Protein AF-A0A6B3HQE0-F1 (afdb_monomer_lite)

Radius of gyration: 17.83 Å; chains: 1; bounding box: 44×37×42 Å

Secondary structure (DSSP, 8-state):
-EEEEEEE-TTS-EEEEEEEEEE-TTS-EEEEEETTT--EEEEEE-TTS-EEEEE---TT--B--B-GGGEEEEEGGG---TTPBEEEEE----GGG-EEEEEPTT-S-TT-EEEEETTTEEEEESSSSTTPPEEEEE----

Foldseek 3Di:
DKDWDWDADPVGDIDIWIWDFDADPVGHTQKIATPVQRQMKGFDADPVGHTPDIPRCDQPAWDWDQDPPRFTFFFVVLDQDPFGATDTHHDDPDQRRTKGWHADPPDPDRPHTWIDGPVFWTWDFPDPDPPGGTDIDGDDPD

pLDDT: mean 90.17, std 6.3, range [60.03, 97.62]

Sequence (142 aa):
TKLTKKYVTPQGAQVTAEAERLYELTGETKTVTSVGTGDKQELTWTYDGQVERITGQGSGGKTDYIGLADKCLDLQSGVAAAGRPVQLYSCNATTAQKWNFSATPNQSDADLGAMSVHEAWCLKPAANTAGSAIQVQKCDGS

Structure (mmCIF, N/CA/C/O backbone):
data_AF-A0A6B3HQE0-F1
#
_entry.id   AF-A0A6B3HQE0-F1
#
loop_
_atom_site.group_PDB
_atom_site.id
_atom_site.type_symbol
_atom_site.label_atom_id
_atom_site.label_alt_id
_atom_site.label_comp_id
_atom_site.label_asym_id
_atom_site.label_entity_id
_atom_site.label_seq_id
_atom_site.pdbx_PDB_ins_code
_atom_site.Cartn_x
_atom_site.Cartn_y
_atom_site.Cartn_z
_atom_site.occupancy
_atom_site.B_iso_or_equiv
_atom_site.auth_seq_id
_atom_site.auth_comp_id
_atom_site.auth_asym_id
_atom_site.auth_atom_id
_atom_site.pdbx_PDB_model_num
ATOM 1 N N . THR A 1 1 ? -13.560 6.472 21.983 1.00 88.88 1 THR A N 1
ATOM 2 C CA . THR A 1 1 ? -13.854 5.194 22.674 1.00 88.88 1 THR A CA 1
ATOM 3 C C . THR A 1 1 ? -12.712 4.220 22.497 1.00 88.88 1 THR A C 1
ATOM 5 O O . THR A 1 1 ? -12.280 4.038 21.365 1.00 88.88 1 THR A O 1
ATOM 8 N N . LYS A 1 2 ? -12.227 3.592 23.575 1.00 90.19 2 LYS A N 1
ATOM 9 C CA . LYS A 1 2 ? -11.218 2.525 23.499 1.00 90.19 2 LYS A CA 1
ATOM 10 C C . LYS A 1 2 ? -11.888 1.184 23.191 1.00 90.19 2 LYS A C 1
ATOM 12 O O . LYS A 1 2 ? -12.899 0.845 23.799 1.00 90.19 2 LYS A O 1
ATOM 17 N N . LEU A 1 3 ? -11.328 0.440 22.246 1.00 89.56 3 LEU A N 1
ATOM 18 C CA . LEU A 1 3 ? -11.758 -0.894 21.847 1.00 89.56 3 LEU A CA 1
ATOM 19 C C . LEU A 1 3 ? -10.609 -1.872 22.051 1.00 89.56 3 LEU A C 1
ATOM 21 O O . LEU A 1 3 ? -9.488 -1.618 21.614 1.00 89.56 3 LEU A O 1
ATOM 25 N N . THR A 1 4 ? -10.916 -3.010 22.663 1.00 90.94 4 THR A N 1
ATOM 26 C CA . THR A 1 4 ? -9.960 -4.093 22.887 1.00 90.94 4 THR A CA 1
ATOM 27 C C . THR A 1 4 ? -10.464 -5.342 22.179 1.00 90.94 4 THR A C 1
ATOM 29 O O . THR A 1 4 ? -11.573 -5.808 22.434 1.00 90.94 4 THR A O 1
ATOM 32 N N . LYS A 1 5 ? -9.640 -5.903 21.294 1.00 89.12 5 LYS A N 1
ATOM 33 C CA . LYS A 1 5 ? -9.899 -7.164 20.600 1.00 89.12 5 LYS A CA 1
ATOM 34 C C . LYS A 1 5 ? -8.881 -8.200 21.055 1.00 89.12 5 LYS A C 1
ATOM 36 O O . LYS A 1 5 ? -7.681 -8.011 20.882 1.00 89.12 5 LYS A O 1
ATOM 41 N N . LYS A 1 6 ? -9.366 -9.309 21.606 1.00 90.62 6 LYS A N 1
ATOM 42 C CA . LYS A 1 6 ? -8.545 -10.473 21.959 1.00 90.62 6 LYS A CA 1
ATOM 43 C C . LYS A 1 6 ? -8.764 -11.563 20.919 1.00 90.62 6 LYS A C 1
ATOM 45 O O . LYS A 1 6 ? -9.911 -11.854 20.587 1.00 90.62 6 LYS A O 1
ATOM 50 N N . TYR A 1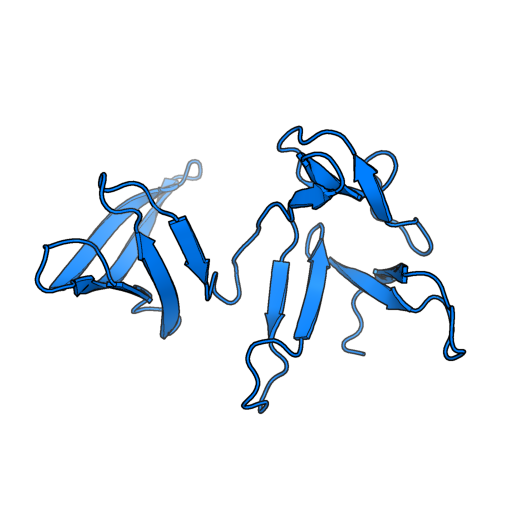 7 ? -7.693 -12.145 20.392 1.00 88.31 7 TYR A N 1
ATOM 51 C CA . TYR A 1 7 ? -7.778 -13.279 19.474 1.00 88.31 7 TYR A CA 1
ATOM 52 C C . TYR A 1 7 ? -6.581 -14.216 19.633 1.00 88.31 7 TYR A C 1
ATOM 54 O O . TYR A 1 7 ? -5.551 -13.835 20.184 1.00 88.31 7 TYR A O 1
ATOM 62 N N . VAL A 1 8 ? -6.733 -15.453 19.165 1.00 92.06 8 VAL A N 1
ATOM 63 C CA . VAL A 1 8 ? -5.672 -16.465 19.165 1.00 92.06 8 VAL A CA 1
ATOM 64 C C . VAL A 1 8 ? -5.220 -16.671 17.725 1.00 92.06 8 VAL A C 1
ATOM 66 O O . VAL A 1 8 ? -6.060 -16.842 16.840 1.00 92.06 8 VAL A O 1
ATOM 69 N N . THR A 1 9 ? -3.916 -16.602 17.465 1.00 88.69 9 THR A N 1
ATOM 70 C CA . THR A 1 9 ? -3.369 -16.880 16.130 1.00 88.69 9 THR A CA 1
ATOM 71 C C . THR A 1 9 ? -3.531 -18.365 15.787 1.00 88.69 9 THR A C 1
ATOM 73 O O . THR A 1 9 ? -3.663 -19.192 16.691 1.00 88.69 9 THR A O 1
ATOM 76 N N . PRO A 1 10 ? -3.458 -18.759 14.503 1.00 89.00 10 PRO A N 1
ATOM 77 C CA . PRO A 1 10 ? -3.437 -20.176 14.126 1.00 89.00 10 PRO A CA 1
ATOM 78 C C . PRO A 1 10 ? -2.319 -20.982 14.812 1.00 89.00 10 PRO A C 1
ATOM 80 O O . PRO A 1 10 ? -2.462 -22.180 15.023 1.00 89.00 10 PRO A O 1
ATOM 83 N N . GLN A 1 11 ? -1.220 -20.322 15.193 1.00 91.62 11 GLN A N 1
ATOM 84 C CA . GLN A 1 11 ? -0.086 -20.907 15.917 1.00 91.62 11 GLN A CA 1
ATOM 85 C C . GLN A 1 11 ? -0.279 -20.915 17.447 1.00 91.62 11 GLN A C 1
ATOM 87 O O . GLN A 1 11 ? 0.647 -21.252 18.179 1.00 91.62 11 GLN A O 1
ATOM 92 N N . GLY A 1 12 ? -1.460 -20.537 17.949 1.00 88.12 12 GLY A N 1
ATOM 93 C CA . GLY A 1 12 ? -1.820 -20.610 19.368 1.00 88.12 12 GLY A CA 1
ATOM 94 C C . GLY A 1 12 ? -1.407 -19.403 20.216 1.00 88.12 12 GLY A C 1
ATOM 95 O O . GLY A 1 12 ? -1.659 -19.396 21.421 1.00 88.12 12 GLY A O 1
ATOM 96 N N . ALA A 1 13 ? -0.808 -18.364 19.627 1.00 90.31 13 ALA A N 1
ATOM 97 C CA . ALA A 1 13 ? -0.419 -17.169 20.370 1.00 90.31 13 ALA A CA 1
ATOM 98 C C . ALA A 1 13 ? -1.648 -16.311 20.700 1.00 90.31 13 ALA A C 1
ATOM 100 O O . ALA A 1 13 ? -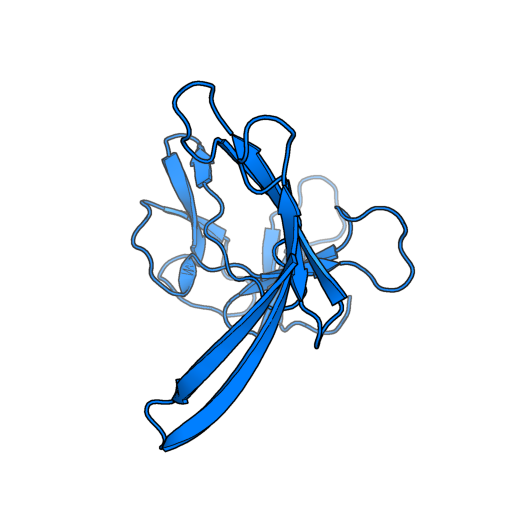2.453 -16.009 19.820 1.00 90.31 13 ALA A O 1
ATOM 101 N N . GLN A 1 14 ? -1.786 -15.882 21.955 1.00 89.62 14 GLN A N 1
ATOM 102 C CA . GLN A 1 14 ? -2.800 -14.898 22.331 1.00 89.62 14 GLN A CA 1
ATOM 103 C C . GLN A 1 14 ? -2.332 -13.494 21.958 1.00 89.62 14 GLN A C 1
ATOM 105 O O . GLN A 1 14 ? -1.260 -13.056 22.368 1.00 89.62 14 GLN A O 1
ATOM 110 N N . VAL A 1 15 ? -3.167 -12.771 21.219 1.00 87.44 15 VAL A N 1
ATOM 111 C CA . VAL A 1 15 ? -2.923 -11.389 20.814 1.00 87.44 15 VAL A CA 1
ATOM 112 C C . VAL A 1 15 ? -4.039 -10.510 21.360 1.00 87.44 15 VAL A C 1
ATOM 114 O O . VAL A 1 15 ? -5.226 -10.785 21.171 1.00 87.44 15 VAL A O 1
ATOM 117 N N . THR A 1 16 ? -3.648 -9.431 22.035 1.00 88.44 16 THR A N 1
ATOM 118 C CA . THR A 1 16 ? -4.553 -8.347 22.425 1.00 88.44 16 THR A CA 1
ATOM 119 C C . THR A 1 16 ? -4.221 -7.131 21.573 1.00 88.44 16 THR A C 1
ATOM 121 O O . THR A 1 16 ? -3.121 -6.597 21.665 1.00 88.44 16 THR A O 1
ATOM 124 N N . ALA A 1 17 ? -5.163 -6.713 20.733 1.00 86.25 17 ALA A N 1
ATOM 125 C CA . ALA A 1 17 ? -5.071 -5.490 19.950 1.00 86.25 17 ALA A CA 1
ATOM 126 C C . ALA A 1 17 ? -5.978 -4.426 20.572 1.00 86.25 17 ALA A C 1
ATOM 128 O O . ALA A 1 17 ? -7.148 -4.692 20.856 1.00 86.25 17 ALA A O 1
ATOM 129 N N . GLU A 1 18 ? -5.448 -3.224 20.770 1.00 93.31 18 GLU A N 1
ATOM 130 C CA . GLU A 1 18 ? -6.188 -2.095 21.327 1.00 93.31 18 GLU A CA 1
ATOM 131 C C . GLU A 1 18 ? -6.166 -0.916 20.360 1.00 93.31 18 GLU A C 1
ATOM 133 O O . GLU A 1 18 ? -5.131 -0.605 19.770 1.00 93.31 18 GLU A O 1
ATOM 138 N N . ALA A 1 19 ? -7.313 -0.260 20.202 1.00 93.00 19 ALA A N 1
ATOM 139 C CA . ALA A 1 19 ? -7.448 0.916 19.358 1.00 93.00 19 ALA A CA 1
ATOM 140 C C . ALA A 1 19 ? -8.384 1.951 19.984 1.00 93.00 19 ALA A C 1
ATOM 142 O O . ALA A 1 19 ? -9.371 1.608 20.638 1.00 93.00 19 ALA A O 1
ATOM 143 N N . GLU A 1 20 ? -8.108 3.222 19.735 1.00 96.00 20 GLU A N 1
ATOM 144 C CA . GLU A 1 20 ? -9.009 4.327 20.035 1.00 96.00 20 GLU A CA 1
ATOM 145 C C . GLU A 1 20 ? -9.796 4.713 18.786 1.00 96.00 20 GLU A C 1
ATOM 147 O O . GLU A 1 20 ? -9.241 4.830 17.697 1.00 96.00 20 GLU A O 1
ATOM 152 N N . ARG A 1 21 ? -11.107 4.914 18.941 1.00 95.88 21 ARG A N 1
ATOM 153 C CA . ARG A 1 21 ? -11.979 5.425 17.880 1.00 95.88 21 ARG A CA 1
ATOM 154 C C . ARG A 1 21 ? -12.549 6.787 18.211 1.00 95.88 21 ARG A C 1
ATOM 156 O O . ARG A 1 21 ? -13.083 6.978 19.311 1.00 95.88 21 ARG A O 1
ATOM 163 N N . LEU A 1 22 ? -12.494 7.676 17.229 1.00 95.00 22 LEU A N 1
ATOM 164 C CA . LEU A 1 22 ? -13.276 8.903 17.179 1.00 95.00 22 LEU A CA 1
ATOM 165 C C . LEU A 1 22 ? -14.447 8.687 16.222 1.00 95.00 22 LEU A C 1
ATOM 167 O O . LEU A 1 22 ? -14.269 8.077 15.169 1.00 95.00 22 LEU A O 1
ATOM 171 N N . TYR A 1 23 ? -15.617 9.194 16.587 1.00 94.25 23 TYR A N 1
ATOM 172 C CA . TYR A 1 23 ? -16.824 9.127 15.770 1.00 94.25 23 TYR A CA 1
ATOM 173 C C . TYR A 1 23 ? -17.241 10.530 15.339 1.00 94.25 23 TYR A C 1
ATOM 175 O O . TYR A 1 23 ? -16.938 11.510 16.025 1.00 94.25 23 TYR A O 1
ATOM 183 N N . GLU A 1 24 ? -17.918 10.620 14.203 1.00 91.50 24 GLU A N 1
ATOM 184 C CA . GLU A 1 24 ? -18.615 11.828 13.776 1.00 91.50 24 GLU A CA 1
ATOM 185 C C . GLU A 1 24 ? -19.921 12.010 14.563 1.00 91.50 24 GLU A C 1
ATOM 187 O O . GLU A 1 24 ? -20.370 11.107 15.271 1.00 91.50 24 GLU A O 1
ATOM 192 N N . LEU A 1 25 ? -20.543 13.190 14.455 1.00 88.94 25 LEU A N 1
ATOM 193 C CA . LEU A 1 25 ? -21.823 13.473 15.125 1.00 88.94 25 LEU A CA 1
ATOM 194 C C . LEU A 1 25 ? -22.960 12.571 14.623 1.00 88.94 25 LEU A C 1
ATOM 196 O O . LEU A 1 25 ? -23.911 12.316 15.356 1.00 88.94 25 LEU A O 1
ATOM 200 N N . THR A 1 26 ? -22.842 12.088 13.390 1.00 89.75 26 THR A N 1
ATOM 201 C CA . THR A 1 26 ? -23.754 11.149 12.731 1.00 89.75 26 THR A CA 1
ATOM 202 C C . THR A 1 26 ? -23.521 9.689 13.156 1.00 89.75 26 THR A C 1
ATOM 204 O O . THR A 1 26 ? -24.374 8.839 12.921 1.00 89.75 26 THR A O 1
ATOM 207 N N . GLY A 1 27 ? -22.451 9.413 13.915 1.00 91.12 27 GLY A N 1
ATOM 208 C CA . GLY A 1 27 ? -22.179 8.116 14.543 1.00 91.12 27 GLY A CA 1
ATOM 209 C C . GLY A 1 27 ? -21.197 7.223 13.782 1.00 91.12 27 GLY A C 1
ATOM 210 O O . GLY A 1 27 ? -20.759 6.203 14.321 1.00 91.12 27 GLY A O 1
ATOM 211 N N . GLU A 1 28 ? -20.794 7.596 12.571 1.00 95.12 28 GLU A N 1
ATOM 212 C CA . GLU A 1 28 ? -19.784 6.891 11.786 1.00 95.12 28 GLU A CA 1
ATOM 213 C C . GLU A 1 28 ? -18.389 7.052 12.398 1.00 95.12 28 GLU A C 1
ATOM 215 O O . GLU A 1 28 ? -18.088 8.008 13.115 1.00 95.12 28 GLU A O 1
ATOM 220 N N . THR A 1 29 ? -17.499 6.091 12.141 1.00 95.88 29 THR A N 1
ATOM 221 C CA . THR A 1 29 ? -16.121 6.163 12.652 1.00 95.88 29 THR A CA 1
ATOM 222 C C . THR A 1 29 ? -15.320 7.163 11.826 1.00 95.88 29 THR A C 1
ATOM 224 O O . THR A 1 29 ? -15.109 6.927 10.645 1.00 95.88 29 THR A O 1
ATOM 227 N N . LYS A 1 30 ? -14.806 8.220 12.455 1.00 95.25 30 LYS A N 1
ATOM 228 C CA . LYS A 1 30 ? -13.924 9.207 11.819 1.00 95.25 30 LYS A CA 1
ATOM 229 C C . LYS A 1 30 ? -12.474 8.740 11.779 1.00 95.25 30 LYS A C 1
ATOM 231 O O . LYS A 1 30 ? -11.806 8.835 10.756 1.00 95.25 30 LYS A O 1
ATOM 236 N N . THR A 1 31 ? -11.969 8.244 12.910 1.00 95.06 31 THR A N 1
ATOM 237 C CA . THR A 1 31 ? -10.576 7.790 13.023 1.00 95.06 31 THR A CA 1
ATOM 238 C C . THR A 1 31 ? -10.466 6.518 13.847 1.00 95.06 31 THR A C 1
ATOM 240 O O . THR A 1 31 ? -11.209 6.329 14.813 1.00 95.06 31 THR A O 1
ATOM 243 N N . VAL A 1 32 ? -9.491 5.677 13.505 1.00 93.62 32 VAL A N 1
ATOM 244 C CA . VAL A 1 32 ? -9.054 4.526 14.301 1.00 93.62 32 VAL A CA 1
ATOM 245 C C . VAL A 1 32 ? -7.558 4.665 14.549 1.00 93.62 32 VAL A C 1
ATOM 247 O O . VAL A 1 32 ? -6.784 4.660 13.599 1.00 93.62 32 VAL A O 1
ATOM 250 N N . THR A 1 33 ? -7.145 4.755 15.808 1.00 93.62 33 THR A N 1
ATOM 251 C CA . THR A 1 33 ? -5.732 4.859 16.190 1.00 93.62 33 THR A CA 1
ATOM 252 C C . THR A 1 33 ? -5.315 3.614 16.959 1.00 93.62 33 THR A C 1
ATOM 254 O O . THR A 1 33 ? -5.900 3.300 17.994 1.00 93.62 33 THR A O 1
ATOM 257 N N . SER A 1 34 ? -4.312 2.895 16.461 1.00 90.56 34 SER A N 1
ATOM 258 C CA . SER A 1 34 ? -3.678 1.778 17.163 1.00 90.56 34 SER A CA 1
ATOM 259 C C . SER A 1 34 ? -3.015 2.282 18.444 1.00 90.56 34 SER A C 1
ATOM 261 O O . SER A 1 34 ? -2.152 3.154 18.392 1.00 90.56 34 SER A O 1
ATOM 263 N N . VAL A 1 35 ? -3.374 1.718 19.599 1.00 91.38 35 VAL A N 1
ATOM 264 C CA . VAL A 1 35 ? -2.747 2.085 20.884 1.00 91.38 35 VAL A CA 1
ATOM 265 C C . VAL A 1 35 ? -1.304 1.577 20.956 1.00 91.38 35 VAL A C 1
ATOM 267 O O . VAL A 1 35 ? -0.465 2.193 21.601 1.00 91.38 35 VAL A O 1
ATOM 270 N N . GLY A 1 36 ? -1.003 0.456 20.293 1.00 86.88 36 GLY A N 1
ATOM 271 C CA . GLY A 1 36 ? 0.327 -0.153 20.338 1.00 86.88 36 GLY A CA 1
ATOM 272 C C . GLY A 1 36 ? 1.349 0.520 19.422 1.00 86.88 36 GLY A C 1
ATOM 273 O O . GLY A 1 36 ? 2.509 0.637 19.798 1.00 86.88 36 GLY A O 1
ATOM 274 N N . THR A 1 37 ? 0.931 0.949 18.227 1.00 84.88 37 THR A N 1
ATOM 275 C CA . THR A 1 37 ? 1.846 1.508 17.212 1.00 84.88 37 THR A CA 1
ATOM 276 C C . THR A 1 37 ? 1.672 3.006 16.987 1.00 84.88 37 THR A C 1
ATOM 278 O O . THR A 1 37 ? 2.551 3.631 16.406 1.00 84.88 37 THR A O 1
ATOM 281 N N . GLY A 1 38 ? 0.551 3.595 17.410 1.00 88.06 38 GLY A N 1
ATOM 282 C CA . GLY A 1 38 ? 0.197 4.977 17.080 1.00 88.06 38 GLY A CA 1
ATOM 283 C C . GLY A 1 38 ? -0.276 5.173 15.636 1.00 88.06 38 GLY A C 1
ATOM 284 O O . GLY A 1 38 ? -0.688 6.278 15.288 1.00 88.06 38 GLY A O 1
ATOM 285 N N . ASP A 1 39 ? -0.266 4.121 14.805 1.00 87.38 39 ASP A N 1
ATOM 286 C CA . ASP A 1 39 ? -0.786 4.177 13.439 1.00 87.38 39 ASP A CA 1
ATOM 287 C C . ASP A 1 39 ? -2.254 4.616 13.453 1.00 87.38 39 ASP A C 1
ATOM 289 O O . ASP A 1 39 ? -3.071 4.075 14.209 1.00 87.38 39 ASP A O 1
ATOM 293 N N . LYS A 1 40 ? -2.594 5.577 12.595 1.00 89.38 40 LYS A N 1
ATOM 294 C CA . LYS A 1 40 ? -3.920 6.188 12.537 1.00 89.38 40 LYS A CA 1
ATOM 295 C C . LYS A 1 40 ? -4.524 6.025 11.154 1.00 89.38 40 LYS A C 1
ATOM 297 O O . LYS A 1 40 ? -3.974 6.544 10.191 1.00 89.38 40 LYS A O 1
ATOM 302 N N . GLN A 1 41 ? -5.701 5.411 11.107 1.00 90.94 41 GLN A N 1
ATOM 303 C CA . GLN A 1 41 ? -6.573 5.398 9.942 1.00 90.94 4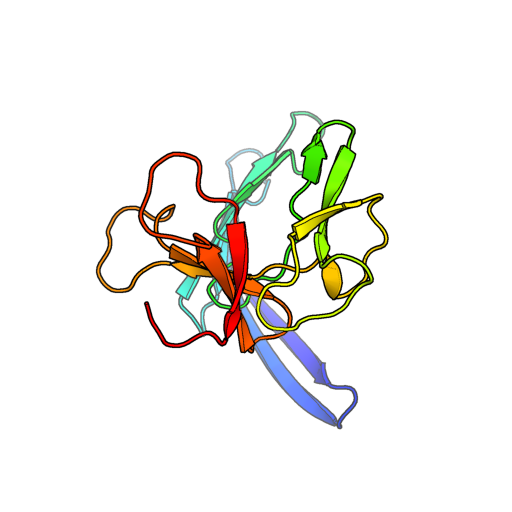1 GLN A CA 1
ATOM 304 C C . GLN A 1 41 ? -7.638 6.485 10.061 1.00 90.94 41 GLN A C 1
ATOM 306 O O . GLN A 1 41 ? -8.220 6.669 11.134 1.00 90.94 41 GLN A O 1
ATOM 311 N N . GLU A 1 42 ? -7.935 7.162 8.957 1.00 92.88 42 GLU A N 1
ATOM 312 C CA . GLU A 1 42 ? -9.107 8.033 8.832 1.00 92.88 42 GLU A CA 1
ATOM 313 C C . GLU A 1 42 ? -10.065 7.448 7.801 1.00 92.88 42 GLU A C 1
ATOM 315 O O . GLU A 1 42 ? -9.631 6.883 6.796 1.00 92.88 42 GLU A O 1
ATOM 320 N N . LEU A 1 43 ? -11.363 7.542 8.080 1.00 94.75 43 LEU A N 1
ATOM 321 C CA . LEU A 1 43 ? -12.412 7.007 7.223 1.00 94.75 43 LEU A CA 1
ATOM 322 C C . LEU A 1 43 ? -13.375 8.131 6.844 1.00 94.75 43 LEU A C 1
ATOM 324 O O . LEU A 1 43 ? -13.816 8.878 7.718 1.00 94.75 43 LEU A O 1
ATOM 328 N N . THR A 1 44 ? -13.716 8.220 5.561 1.00 94.56 44 THR A N 1
ATOM 329 C CA . THR A 1 44 ? -14.847 9.018 5.070 1.00 94.56 44 THR A CA 1
ATOM 330 C C . THR A 1 44 ? -15.958 8.091 4.604 1.00 94.56 44 THR A C 1
ATOM 332 O O . THR A 1 44 ? -15.715 6.928 4.262 1.00 94.56 44 THR A O 1
ATOM 335 N N . TRP A 1 45 ? -17.184 8.601 4.627 1.00 95.62 45 TRP A N 1
ATOM 336 C CA . TRP A 1 45 ? -18.393 7.820 4.415 1.00 95.62 45 TRP A CA 1
ATOM 337 C C . TRP A 1 45 ? -19.289 8.505 3.394 1.00 95.62 45 TRP A C 1
ATOM 339 O O . TRP A 1 45 ? -19.413 9.730 3.379 1.00 95.62 45 TRP A O 1
ATOM 349 N N . THR A 1 46 ? -19.942 7.707 2.561 1.00 94.25 46 THR A N 1
ATOM 350 C CA . THR A 1 46 ? -21.065 8.162 1.746 1.00 94.25 46 THR A CA 1
ATOM 351 C C . THR A 1 46 ? -22.298 8.372 2.630 1.00 94.25 46 THR A C 1
ATOM 353 O O . THR A 1 46 ? -22.402 7.829 3.731 1.00 94.25 46 THR A O 1
ATOM 356 N N . TYR A 1 47 ? -23.276 9.143 2.144 1.00 91.75 47 TYR A N 1
ATOM 357 C CA . TYR A 1 47 ? -24.485 9.469 2.914 1.00 91.75 47 TYR A CA 1
ATOM 358 C C . TYR A 1 47 ? -25.355 8.244 3.262 1.00 91.75 47 TYR A C 1
ATOM 360 O O . TYR A 1 47 ? -26.204 8.333 4.145 1.00 91.75 47 TYR A O 1
ATOM 368 N N . ASP A 1 48 ? -25.183 7.119 2.560 1.00 93.38 48 ASP A N 1
ATOM 369 C CA . ASP A 1 48 ? -25.866 5.846 2.822 1.00 93.38 48 ASP A CA 1
ATOM 370 C C . ASP A 1 48 ? -25.101 4.941 3.808 1.00 93.38 48 ASP A C 1
ATOM 372 O O . ASP A 1 48 ? -25.508 3.803 4.045 1.00 93.38 48 ASP A O 1
ATOM 376 N N . GLY A 1 49 ? -24.016 5.440 4.412 1.00 91.69 49 GLY A N 1
ATOM 377 C CA . GLY A 1 49 ? -23.263 4.743 5.454 1.00 91.69 49 GLY A CA 1
ATOM 378 C C . GLY A 1 49 ? -22.238 3.735 4.931 1.00 91.69 49 GLY A C 1
ATOM 379 O O . GLY A 1 49 ? -21.781 2.882 5.695 1.00 91.69 49 GLY A O 1
ATOM 380 N N . GLN A 1 50 ? -21.857 3.805 3.651 1.00 93.44 50 GLN A N 1
ATOM 381 C CA . GLN A 1 50 ? -20.748 3.012 3.116 1.00 93.44 50 GLN A CA 1
ATOM 382 C C . GLN A 1 50 ? -19.424 3.755 3.291 1.00 93.44 50 GLN A C 1
ATOM 384 O O . GLN A 1 50 ? -19.373 4.982 3.270 1.00 93.44 50 GLN A O 1
ATOM 389 N N . VAL A 1 51 ? -18.331 3.011 3.473 1.00 92.19 51 VAL A N 1
ATOM 390 C CA . VAL A 1 51 ? -16.993 3.612 3.519 1.00 92.19 51 VAL A CA 1
ATOM 391 C C . VAL A 1 51 ? -16.643 4.114 2.121 1.00 92.19 51 VAL A C 1
ATOM 393 O O . VAL A 1 51 ? -16.558 3.325 1.184 1.00 92.19 51 VAL A O 1
ATOM 396 N N . GLU A 1 52 ? -16.407 5.414 1.996 1.00 92.19 52 GLU A N 1
ATOM 397 C CA . GLU A 1 52 ? -15.989 6.059 0.752 1.00 92.19 52 GLU A CA 1
ATOM 398 C C . GLU A 1 52 ? -14.468 5.975 0.575 1.00 92.19 52 GLU A C 1
ATOM 400 O O . GLU A 1 52 ? -13.971 5.604 -0.489 1.00 92.19 52 GLU A O 1
ATOM 405 N N . ARG A 1 53 ? -13.703 6.298 1.626 1.00 88.19 53 ARG A N 1
ATOM 406 C CA . ARG A 1 53 ? -12.236 6.294 1.587 1.00 88.19 53 ARG A CA 1
ATOM 407 C C . ARG A 1 53 ? -11.651 5.930 2.942 1.00 88.19 53 ARG A C 1
ATOM 409 O O . ARG 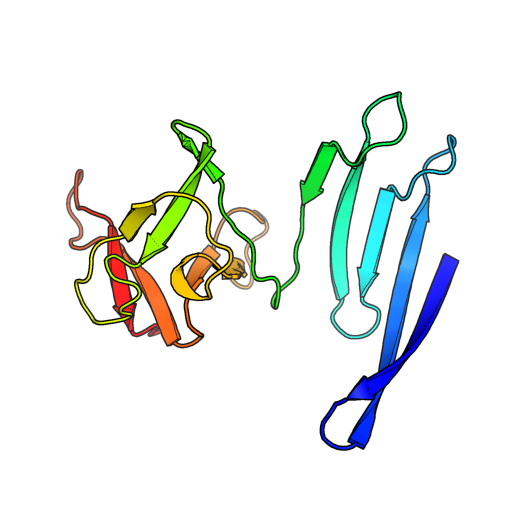A 1 53 ? -12.156 6.345 3.977 1.00 88.19 53 ARG A O 1
ATOM 416 N N . ILE A 1 54 ? -10.536 5.200 2.915 1.00 88.12 54 ILE A N 1
ATOM 417 C CA . ILE A 1 54 ? -9.678 4.964 4.080 1.00 88.12 54 ILE A CA 1
ATOM 418 C C . ILE A 1 54 ? -8.291 5.531 3.773 1.00 88.12 54 ILE A C 1
ATOM 420 O O . ILE A 1 54 ? -7.695 5.185 2.752 1.00 88.12 54 ILE A O 1
ATOM 424 N N . THR A 1 55 ? -7.762 6.376 4.651 1.00 85.00 55 THR A N 1
ATOM 425 C CA . THR A 1 55 ? -6.379 6.881 4.603 1.00 85.00 55 THR A CA 1
ATOM 426 C C . THR A 1 55 ? -5.601 6.420 5.834 1.00 85.00 55 THR A C 1
ATOM 428 O O . THR A 1 55 ? -6.192 5.954 6.805 1.00 85.00 55 THR A O 1
ATOM 431 N N . GLY A 1 56 ? -4.266 6.505 5.791 1.00 81.31 56 GLY A N 1
ATOM 432 C CA . GLY A 1 56 ? -3.423 6.201 6.952 1.00 81.31 56 GLY A CA 1
ATOM 433 C C . GLY A 1 56 ? -3.399 4.718 7.336 1.00 81.31 56 GLY A C 1
ATOM 434 O O . GLY A 1 56 ? -3.591 4.354 8.489 1.00 81.31 56 GLY A O 1
ATOM 435 N N . GLN A 1 57 ? -3.155 3.821 6.377 1.00 77.12 57 GLN A N 1
ATOM 436 C CA . GLN A 1 57 ? -3.192 2.364 6.603 1.00 77.12 57 GLN A CA 1
ATOM 437 C C . GLN A 1 57 ? -2.165 1.838 7.627 1.00 77.12 57 GLN A C 1
ATOM 439 O O . GLN A 1 57 ? -2.238 0.670 8.014 1.00 77.12 57 GLN A O 1
ATOM 444 N N . GLY A 1 58 ? -1.265 2.703 8.098 1.00 75.50 58 GLY A N 1
ATOM 445 C CA . GLY A 1 58 ? -0.247 2.399 9.090 1.00 75.50 58 GLY A CA 1
ATOM 446 C C . GLY A 1 58 ? 0.969 1.711 8.487 1.00 75.50 58 GLY A C 1
ATOM 447 O O . GLY A 1 58 ? 0.933 1.195 7.370 1.00 75.50 58 GLY A O 1
ATOM 448 N N . SER A 1 59 ? 2.044 1.674 9.266 1.00 72.44 59 SER A N 1
ATOM 449 C CA . SER A 1 59 ? 3.339 1.101 8.875 1.00 72.44 59 SER A CA 1
ATOM 450 C C . SER A 1 59 ? 3.274 -0.353 8.368 1.00 72.44 59 SER A C 1
ATOM 452 O O . SER A 1 59 ? 4.086 -0.755 7.538 1.00 72.44 59 SER A O 1
ATOM 454 N N . GLY A 1 60 ? 2.283 -1.142 8.805 1.00 74.25 60 GLY A N 1
ATOM 455 C CA . GLY A 1 60 ? 2.071 -2.535 8.384 1.00 74.25 60 GLY A CA 1
ATOM 456 C C . GLY A 1 60 ? 0.961 -2.760 7.349 1.00 74.25 60 GLY A C 1
ATOM 457 O O . GLY A 1 60 ? 0.680 -3.911 7.005 1.00 74.25 60 GLY A O 1
ATOM 458 N N . GLY A 1 61 ? 0.302 -1.701 6.869 1.00 81.00 61 GLY A N 1
ATOM 459 C CA . GLY A 1 61 ? -0.804 -1.810 5.919 1.00 81.00 61 GLY A CA 1
ATOM 460 C C . GLY A 1 61 ? -0.354 -2.430 4.596 1.00 81.00 61 GLY A C 1
ATOM 461 O O . GLY A 1 61 ? 0.657 -2.019 4.032 1.00 81.00 61 GLY A O 1
ATOM 462 N N . LYS A 1 62 ? -1.087 -3.434 4.101 1.00 87.25 62 LYS A N 1
ATOM 463 C CA . LYS A 1 62 ? -0.914 -3.984 2.750 1.00 87.25 62 LYS A CA 1
ATOM 464 C C . LYS A 1 62 ? -2.234 -3.833 2.002 1.00 87.25 62 LYS A C 1
ATOM 466 O O . LYS A 1 62 ? -3.231 -4.432 2.407 1.00 87.25 62 LYS A O 1
ATOM 471 N N . THR A 1 63 ? -2.246 -3.053 0.928 1.00 87.06 63 THR A N 1
ATOM 472 C CA . THR A 1 63 ? -3.462 -2.747 0.164 1.00 87.06 63 THR A CA 1
ATOM 473 C C . THR A 1 63 ? -3.291 -3.038 -1.310 1.00 87.06 63 THR A C 1
ATOM 475 O O . THR A 1 63 ? -2.180 -3.018 -1.841 1.00 87.06 63 THR A O 1
ATOM 478 N N . ASP A 1 64 ? -4.423 -3.276 -1.960 1.00 90.94 64 ASP A N 1
ATOM 479 C CA . ASP A 1 64 ? -4.498 -3.186 -3.408 1.00 90.94 64 ASP A CA 1
ATOM 480 C C . ASP A 1 64 ? -4.525 -1.705 -3.792 1.00 90.94 64 ASP A C 1
ATOM 482 O O . ASP A 1 64 ? -5.223 -0.906 -3.159 1.00 90.94 64 ASP A O 1
ATOM 486 N N . TYR A 1 65 ? -3.768 -1.346 -4.825 1.00 91.00 65 TYR A N 1
ATOM 487 C CA . TYR A 1 65 ? -3.843 -0.032 -5.460 1.00 91.00 65 TYR A CA 1
ATOM 488 C C . TYR A 1 65 ? -4.572 -0.199 -6.787 1.00 91.00 65 TYR A C 1
ATOM 490 O O . TYR A 1 65 ? -4.025 -0.775 -7.728 1.00 91.00 65 TYR A O 1
ATOM 498 N N . ILE A 1 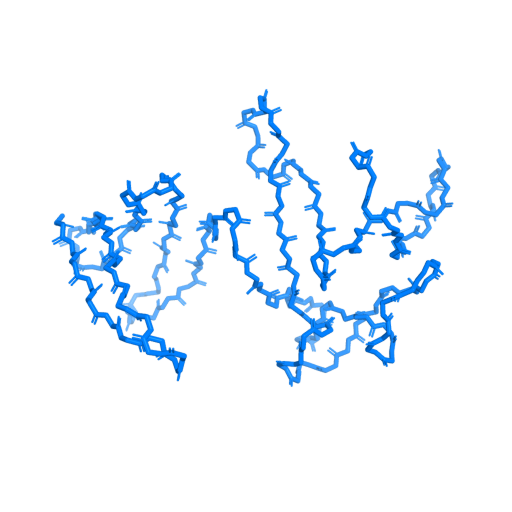66 ? -5.821 0.264 -6.834 1.00 92.31 66 ILE A N 1
ATOM 499 C CA . ILE A 1 66 ? -6.683 0.168 -8.013 1.00 92.31 66 ILE A CA 1
ATOM 500 C C . ILE A 1 66 ? -6.442 1.400 -8.885 1.00 92.31 66 ILE A C 1
ATOM 502 O O . ILE A 1 66 ? -6.557 2.534 -8.424 1.00 92.31 66 ILE A O 1
ATOM 506 N N . GLY A 1 67 ? -6.058 1.162 -10.134 1.00 88.94 67 GLY A N 1
ATOM 507 C CA . GLY A 1 67 ? -5.783 2.182 -11.134 1.00 88.94 67 GLY A CA 1
ATOM 508 C C . GLY A 1 67 ? -6.778 2.138 -12.291 1.00 88.94 67 GLY A C 1
ATOM 509 O O . GLY A 1 67 ? -7.965 1.869 -12.123 1.00 88.94 67 GLY A O 1
ATOM 510 N N . LEU A 1 68 ? -6.274 2.415 -13.495 1.00 93.62 68 LEU A N 1
ATOM 511 C CA . LEU A 1 68 ? -7.081 2.487 -14.713 1.00 93.62 68 LEU A CA 1
ATOM 512 C C . LEU A 1 68 ? -7.833 1.176 -14.990 1.00 93.62 68 LEU A C 1
ATOM 514 O O . LEU A 1 68 ? -7.261 0.088 -14.894 1.00 93.62 68 LEU A O 1
ATOM 518 N N . ALA A 1 69 ? -9.094 1.308 -15.414 1.00 96.25 69 ALA A N 1
ATOM 519 C CA . ALA A 1 69 ? -9.988 0.196 -15.752 1.00 96.25 69 ALA A CA 1
ATOM 520 C C . ALA A 1 69 ? -10.176 -0.825 -14.613 1.00 96.25 69 ALA A C 1
ATOM 522 O O . ALA A 1 69 ? -10.247 -2.027 -14.872 1.00 96.25 69 ALA A O 1
ATOM 523 N N . ASP A 1 70 ? -10.202 -0.344 -13.365 1.00 94.88 70 ASP A N 1
ATOM 524 C CA . ASP A 1 70 ? -10.398 -1.146 -12.150 1.00 94.88 70 ASP A CA 1
ATOM 525 C C . ASP A 1 70 ? -9.381 -2.293 -11.997 1.00 94.88 70 ASP A C 1
ATOM 527 O O . ASP A 1 70 ? -9.652 -3.343 -11.411 1.00 94.88 70 ASP A O 1
ATOM 531 N N . LYS A 1 71 ? -8.179 -2.102 -12.556 1.00 97.00 71 LYS A N 1
ATOM 532 C CA . LYS A 1 71 ? -7.061 -3.044 -12.458 1.00 97.00 71 LYS A CA 1
ATOM 533 C C . LYS A 1 71 ? -6.138 -2.671 -11.311 1.00 97.00 71 LYS A C 1
ATOM 535 O O . LYS A 1 71 ? -5.939 -1.499 -11.007 1.00 97.00 71 LYS A O 1
ATOM 540 N N . CYS A 1 72 ? -5.530 -3.683 -10.716 1.00 97.12 72 CYS A N 1
ATOM 541 C CA . CYS A 1 72 ? -4.624 -3.543 -9.593 1.00 97.12 72 CYS A CA 1
ATOM 542 C C . CYS A 1 72 ? -3.175 -3.360 -10.064 1.00 97.12 72 CYS A C 1
ATOM 544 O O . CYS A 1 72 ? -2.759 -3.945 -11.070 1.00 97.12 72 CYS A O 1
ATOM 546 N N . LEU A 1 73 ? -2.408 -2.575 -9.304 1.00 96.06 73 LEU A N 1
ATOM 547 C CA . LEU A 1 73 ? -0.949 -2.535 -9.372 1.00 96.06 73 LEU A CA 1
ATOM 548 C C . LEU A 1 73 ? -0.390 -3.920 -9.019 1.00 96.06 73 LEU A C 1
ATOM 550 O O . LEU A 1 73 ? -0.615 -4.420 -7.918 1.00 96.06 73 LEU A O 1
ATOM 554 N N . ASP A 1 74 ? 0.331 -4.543 -9.942 1.00 96.56 74 ASP A N 1
ATOM 555 C CA . ASP A 1 74 ? 0.633 -5.975 -9.895 1.00 96.56 74 ASP A CA 1
ATOM 556 C C . ASP A 1 74 ? 2.091 -6.256 -10.272 1.00 96.56 74 ASP A C 1
ATOM 558 O O . ASP A 1 74 ? 2.645 -5.653 -11.197 1.00 96.56 74 ASP A O 1
ATOM 562 N N . LEU A 1 75 ? 2.726 -7.193 -9.568 1.00 96.06 75 LEU A N 1
ATOM 563 C CA . LEU A 1 75 ? 4.000 -7.751 -10.009 1.00 96.06 75 LEU A CA 1
ATOM 564 C C . LEU A 1 75 ? 3.795 -8.640 -11.225 1.00 96.06 75 LEU A C 1
ATOM 566 O O . LEU A 1 75 ? 3.122 -9.666 -11.130 1.00 96.06 75 LEU A O 1
ATOM 570 N N . GLN A 1 76 ? 4.471 -8.330 -12.334 1.00 94.69 76 GLN A N 1
ATOM 571 C CA . GLN A 1 76 ? 4.358 -9.153 -13.530 1.00 94.69 76 GLN A CA 1
ATOM 572 C C . GLN A 1 76 ? 4.648 -10.630 -13.218 1.00 94.69 76 GLN A C 1
ATOM 574 O O . GLN A 1 76 ? 5.674 -10.974 -12.621 1.00 94.69 76 GLN A O 1
ATOM 579 N N . SER A 1 77 ? 3.731 -11.511 -13.630 1.00 93.94 77 SER A N 1
ATOM 580 C CA . SER A 1 77 ? 3.760 -12.962 -13.365 1.00 93.94 77 SER A CA 1
ATOM 581 C C . SER A 1 77 ? 3.801 -13.357 -11.876 1.00 93.94 77 SER A C 1
ATOM 583 O O . SER A 1 77 ? 4.130 -14.499 -11.573 1.00 93.94 77 SER A O 1
ATOM 585 N N . GLY A 1 78 ? 3.518 -12.438 -10.949 1.00 94.69 78 GLY A N 1
ATOM 586 C CA . GLY A 1 78 ? 3.616 -12.659 -9.504 1.00 94.69 78 GLY A CA 1
ATOM 587 C C . GLY A 1 78 ? 5.042 -12.859 -8.979 1.00 94.69 78 GLY A C 1
ATOM 588 O O . GLY A 1 78 ? 5.222 -13.397 -7.890 1.00 94.69 78 GLY A O 1
ATOM 589 N N . VAL A 1 79 ? 6.066 -12.468 -9.749 1.00 94.06 79 VAL A N 1
ATOM 590 C CA . VAL A 1 79 ? 7.475 -12.712 -9.406 1.00 94.06 79 VAL A CA 1
ATOM 591 C C . VAL A 1 79 ? 8.128 -11.438 -8.890 1.00 94.06 79 VAL A C 1
ATOM 593 O O . VAL A 1 79 ? 8.286 -10.466 -9.629 1.00 94.06 79 VAL A O 1
ATOM 596 N N . ALA A 1 80 ? 8.588 -11.484 -7.643 1.00 93.88 80 ALA A N 1
ATOM 597 C CA . ALA A 1 80 ? 9.391 -10.433 -7.040 1.00 93.88 80 ALA A CA 1
ATOM 598 C C . ALA A 1 80 ? 10.885 -10.716 -7.283 1.00 93.88 80 ALA A C 1
ATOM 600 O O . ALA A 1 80 ? 11.495 -11.535 -6.595 1.00 93.88 80 ALA A O 1
ATOM 601 N N . ALA A 1 81 ? 11.455 -10.085 -8.311 1.00 94.19 81 ALA A N 1
ATOM 602 C CA . ALA A 1 81 ? 12.868 -10.200 -8.670 1.00 94.19 81 ALA A CA 1
ATOM 603 C C . ALA A 1 81 ? 13.390 -8.884 -9.263 1.00 94.19 81 ALA A C 1
ATOM 605 O O . ALA A 1 81 ? 12.625 -8.125 -9.852 1.00 94.19 81 ALA A O 1
ATOM 606 N N . ALA A 1 82 ? 14.690 -8.620 -9.133 1.00 94.06 82 ALA A N 1
ATOM 607 C CA . ALA A 1 82 ? 15.301 -7.371 -9.582 1.00 94.06 82 ALA A CA 1
ATOM 608 C C . ALA A 1 82 ? 15.023 -7.104 -11.069 1.00 94.06 82 ALA A C 1
ATOM 610 O O . ALA A 1 82 ? 15.184 -7.986 -11.912 1.00 94.06 82 ALA A O 1
ATOM 611 N N . GLY A 1 83 ? 14.595 -5.884 -11.381 1.00 92.50 83 GLY A N 1
ATOM 612 C CA . GLY A 1 83 ? 14.286 -5.456 -12.743 1.00 92.50 83 GLY A CA 1
ATOM 613 C C . GLY A 1 83 ? 12.954 -5.964 -13.292 1.00 92.50 83 GLY A C 1
ATOM 614 O O . GLY A 1 83 ? 12.614 -5.666 -14.436 1.00 92.50 83 GLY A O 1
ATOM 615 N N . ARG A 1 84 ? 12.168 -6.716 -12.506 1.00 93.31 84 ARG A N 1
ATOM 616 C CA . ARG A 1 84 ? 10.817 -7.097 -12.925 1.00 93.31 84 ARG A CA 1
ATOM 617 C C . ARG A 1 84 ? 9.939 -5.845 -13.013 1.00 93.31 84 ARG A C 1
ATOM 619 O O . ARG A 1 84 ? 9.961 -5.020 -12.092 1.00 93.31 84 ARG A O 1
ATOM 626 N N . PRO A 1 85 ? 9.166 -5.690 -14.097 1.00 91.31 85 PRO A N 1
ATOM 627 C CA . PRO A 1 85 ? 8.265 -4.563 -14.230 1.00 91.31 85 PRO A CA 1
ATOM 628 C C . PRO A 1 85 ? 7.042 -4.749 -13.334 1.00 91.31 85 PRO A C 1
ATOM 630 O O . PRO A 1 85 ? 6.628 -5.866 -13.001 1.00 91.31 85 PRO A O 1
ATOM 633 N N . VAL A 1 86 ? 6.442 -3.617 -12.996 1.00 94.31 86 VAL A N 1
ATOM 634 C CA . VAL A 1 86 ? 5.120 -3.547 -12.380 1.00 94.31 86 VAL A CA 1
ATOM 635 C C . VAL A 1 86 ? 4.109 -3.262 -13.483 1.00 94.31 86 VAL A C 1
ATOM 637 O O . VAL A 1 86 ? 4.404 -2.534 -14.430 1.00 94.31 86 VAL A O 1
ATOM 640 N N . GLN A 1 87 ? 2.935 -3.873 -13.396 1.00 94.75 87 GLN A N 1
ATOM 641 C CA . GLN A 1 87 ? 1.912 -3.820 -14.433 1.00 94.75 87 GLN A CA 1
ATOM 642 C C . GLN A 1 87 ? 0.533 -3.507 -13.849 1.00 94.75 87 GLN A C 1
ATOM 644 O O . GLN A 1 87 ? 0.324 -3.558 -12.638 1.00 94.75 87 GLN A O 1
ATOM 649 N N . LEU A 1 88 ? -0.422 -3.221 -14.734 1.00 96.56 88 LEU A N 1
ATOM 650 C CA . LEU A 1 88 ? -1.844 -3.282 -14.412 1.00 96.56 88 LEU A CA 1
ATOM 651 C C . LEU A 1 88 ? -2.361 -4.683 -14.730 1.00 96.56 88 LEU A C 1
ATOM 653 O O . LEU A 1 88 ? -2.294 -5.128 -15.878 1.00 96.56 88 LEU A O 1
ATOM 657 N N . TYR A 1 89 ? -2.916 -5.363 -13.733 1.00 97.44 89 TYR A N 1
ATOM 658 C CA . TYR A 1 89 ? -3.523 -6.680 -13.901 1.00 97.44 89 TYR A CA 1
ATOM 659 C C . TYR A 1 89 ? -4.899 -6.733 -13.246 1.00 97.44 89 TYR A C 1
ATOM 661 O O . TYR A 1 89 ? -5.221 -5.933 -12.371 1.00 97.44 89 TYR A O 1
ATOM 669 N N . SER A 1 90 ? -5.749 -7.658 -13.688 1.00 97.62 90 SER A N 1
ATOM 670 C CA . SER A 1 90 ? -7.054 -7.845 -13.050 1.00 97.62 90 SER A CA 1
ATOM 671 C C . SER A 1 90 ? -6.869 -8.145 -11.562 1.00 97.62 90 SER A C 1
ATOM 673 O O . SER A 1 90 ? -6.047 -8.991 -11.197 1.00 97.62 90 SER A O 1
ATOM 675 N N . CYS A 1 91 ? -7.624 -7.451 -10.713 1.00 97.38 91 CYS A N 1
ATOM 676 C CA . CYS A 1 91 ? -7.558 -7.658 -9.274 1.00 97.38 91 CYS A CA 1
ATOM 677 C C . CYS A 1 91 ? -7.935 -9.110 -8.936 1.00 97.38 91 CYS A C 1
ATOM 679 O O . CYS A 1 91 ? -8.987 -9.600 -9.340 1.00 97.38 91 CYS A O 1
ATOM 681 N N . ASN A 1 92 ? -7.045 -9.816 -8.242 1.00 96.19 92 ASN A N 1
ATOM 682 C CA . ASN A 1 92 ? -7.158 -11.246 -7.940 1.00 96.19 92 ASN A CA 1
ATOM 683 C C . ASN A 1 92 ? -6.788 -11.587 -6.485 1.00 96.19 92 ASN A C 1
ATOM 685 O O . ASN A 1 92 ? -6.684 -12.762 -6.140 1.00 96.19 92 ASN A O 1
ATOM 689 N N . ALA A 1 93 ? -6.589 -10.565 -5.645 1.00 92.38 93 ALA A N 1
ATOM 690 C CA . ALA A 1 93 ? -6.291 -10.664 -4.215 1.00 92.38 93 ALA A CA 1
ATOM 691 C C . ALA A 1 93 ? -5.010 -11.443 -3.848 1.00 92.38 93 ALA A C 1
ATOM 693 O O . ALA A 1 93 ? -4.788 -11.738 -2.671 1.00 92.38 93 ALA A O 1
ATOM 694 N N . THR A 1 94 ? -4.146 -11.755 -4.818 1.00 95.44 94 THR A N 1
ATOM 695 C CA . THR A 1 94 ? -2.858 -12.402 -4.547 1.00 95.44 94 THR A CA 1
ATOM 696 C C . THR A 1 94 ? -1.876 -11.432 -3.896 1.00 95.44 94 THR A C 1
ATOM 698 O O . THR A 1 94 ? -2.006 -10.213 -3.987 1.00 95.44 94 THR A O 1
ATOM 701 N N . THR A 1 95 ? -0.842 -11.971 -3.251 1.00 94.19 95 THR A N 1
ATOM 702 C CA . THR A 1 95 ? 0.203 -11.166 -2.597 1.00 94.19 95 THR A CA 1
ATOM 703 C C . THR A 1 95 ? 0.988 -10.283 -3.568 1.00 94.19 95 THR A C 1
ATOM 705 O O . THR A 1 95 ? 1.520 -9.262 -3.141 1.00 94.19 95 THR A O 1
ATOM 708 N N . ALA A 1 96 ? 0.983 -10.610 -4.864 1.00 96.00 96 ALA A N 1
ATOM 709 C CA . ALA A 1 96 ? 1.571 -9.808 -5.936 1.00 96.00 96 ALA A CA 1
ATOM 710 C C . ALA A 1 96 ? 0.902 -8.433 -6.129 1.00 96.00 96 ALA A C 1
ATOM 712 O O . ALA A 1 96 ? 1.481 -7.566 -6.784 1.00 96.00 96 ALA A O 1
ATOM 713 N N . GLN A 1 97 ? -0.297 -8.241 -5.565 1.00 96.56 97 GLN A N 1
ATOM 714 C CA . GLN A 1 97 ? -1.090 -7.007 -5.644 1.00 96.56 97 GLN A CA 1
ATOM 715 C C . GLN A 1 97 ? -1.155 -6.254 -4.312 1.00 96.56 97 GLN A C 1
ATOM 717 O O . GLN A 1 97 ? -1.751 -5.185 -4.228 1.00 96.56 97 GLN A O 1
ATOM 722 N N . LYS A 1 98 ? -0.523 -6.801 -3.268 1.00 94.06 98 LYS A N 1
ATOM 723 C CA . LYS A 1 98 ? -0.564 -6.274 -1.904 1.00 94.06 98 LYS A CA 1
ATOM 724 C C . LYS A 1 98 ? 0.688 -5.457 -1.626 1.00 94.06 98 LYS A C 1
ATOM 726 O O . LYS A 1 98 ? 1.730 -6.005 -1.262 1.00 94.06 98 LYS A O 1
ATOM 731 N N . TRP A 1 99 ? 0.562 -4.145 -1.761 1.00 92.75 99 TRP A N 1
ATOM 732 C CA . TRP A 1 99 ? 1.660 -3.207 -1.569 1.00 92.75 99 TRP A CA 1
ATOM 733 C C . TRP A 1 99 ? 1.578 -2.553 -0.197 1.00 92.75 99 TRP A C 1
ATOM 735 O O . TRP A 1 99 ? 0.495 -2.222 0.286 1.00 92.75 99 TRP A O 1
ATOM 745 N N . ASN A 1 100 ? 2.735 -2.372 0.423 1.00 90.50 100 ASN A N 1
ATOM 746 C CA . ASN A 1 100 ? 2.906 -1.589 1.634 1.00 90.50 100 ASN A CA 1
ATOM 747 C C . ASN A 1 100 ? 3.516 -0.237 1.279 1.00 90.50 100 ASN A C 1
ATOM 749 O O . ASN A 1 100 ? 4.439 -0.170 0.469 1.00 90.50 100 ASN A O 1
ATOM 753 N N . PHE A 1 101 ? 3.023 0.818 1.917 1.00 87.06 101 PHE A N 1
ATOM 754 C CA . PHE A 1 101 ? 3.637 2.133 1.867 1.00 87.06 101 PHE A CA 1
ATOM 755 C C . PHE A 1 101 ? 4.239 2.460 3.231 1.00 87.06 101 PHE A C 1
ATOM 757 O O . PHE A 1 101 ? 3.543 2.453 4.245 1.00 87.06 101 PHE A O 1
ATOM 764 N N . SER A 1 102 ? 5.536 2.746 3.239 1.00 82.69 102 SER A N 1
ATOM 765 C CA . SER A 1 102 ? 6.281 3.160 4.424 1.00 82.69 102 SER A CA 1
ATOM 766 C C . SER A 1 102 ? 6.673 4.626 4.275 1.00 82.69 102 SER A C 1
ATOM 768 O O . SER A 1 102 ? 7.483 4.955 3.409 1.00 82.69 102 SER A O 1
ATOM 770 N N . ALA A 1 103 ? 6.099 5.497 5.108 1.00 80.25 103 ALA A N 1
ATOM 771 C CA . ALA A 1 103 ? 6.410 6.924 5.106 1.00 80.25 103 ALA A CA 1
ATOM 772 C C . ALA A 1 103 ? 7.884 7.178 5.460 1.00 80.25 103 ALA A C 1
ATOM 774 O O . ALA A 1 103 ? 8.473 6.471 6.285 1.00 80.25 103 ALA A O 1
ATOM 775 N N . THR A 1 104 ? 8.477 8.203 4.854 1.00 81.50 104 THR A N 1
ATOM 776 C CA . THR A 1 104 ? 9.859 8.600 5.129 1.00 81.50 104 THR A CA 1
ATOM 777 C C . THR A 1 104 ? 9.982 9.098 6.576 1.00 81.50 104 THR A C 1
ATOM 779 O O . THR A 1 104 ? 9.244 10.003 6.977 1.00 81.50 104 THR A O 1
ATOM 782 N N . PRO A 1 105 ? 10.916 8.562 7.386 1.00 80.25 105 PRO A N 1
ATOM 783 C CA . PRO A 1 105 ? 11.134 9.057 8.740 1.00 80.25 105 PRO A CA 1
ATOM 784 C C . PRO A 1 105 ? 11.480 10.550 8.752 1.00 80.25 105 PRO A C 1
ATOM 786 O O . PRO A 1 105 ? 12.250 11.022 7.918 1.00 80.25 105 PRO A O 1
ATOM 789 N N . ASN A 1 106 ? 10.957 11.281 9.739 1.00 83.06 106 ASN A N 1
ATOM 790 C CA . ASN A 1 106 ? 11.173 12.724 9.913 1.00 83.06 106 ASN A CA 1
ATOM 791 C C . ASN A 1 106 ? 10.669 13.596 8.745 1.00 83.06 106 ASN A C 1
ATOM 793 O O . ASN A 1 106 ? 11.136 14.723 8.577 1.00 83.06 106 ASN A O 1
ATOM 797 N N . GLN A 1 107 ? 9.706 13.099 7.965 1.00 81.50 107 GLN A N 1
ATOM 798 C CA . GLN A 1 107 ? 8.944 13.892 7.003 1.00 81.50 107 GLN A CA 1
ATOM 799 C C . GLN A 1 107 ? 7.566 14.270 7.584 1.00 81.50 107 GLN A C 1
ATOM 801 O O . GLN A 1 107 ? 6.923 13.463 8.250 1.00 81.50 107 GLN A O 1
ATOM 806 N N . SER A 1 108 ? 7.125 15.508 7.353 1.00 80.12 108 SER A N 1
ATOM 807 C CA . SER A 1 108 ? 5.791 16.037 7.676 1.00 80.12 108 SER A CA 1
ATOM 808 C C . SER A 1 108 ? 4.697 15.727 6.638 1.00 80.12 108 SER A C 1
ATOM 810 O O . SER A 1 108 ? 3.515 15.832 6.943 1.00 80.12 108 SER A O 1
ATOM 812 N N . ASP A 1 109 ? 5.084 15.403 5.412 1.00 77.44 109 ASP A N 1
ATOM 813 C CA . ASP A 1 109 ? 4.269 15.004 4.275 1.00 77.44 109 ASP A CA 1
ATOM 814 C C . ASP A 1 109 ? 4.100 13.485 4.331 1.00 77.44 109 ASP A C 1
ATOM 816 O O . ASP A 1 109 ? 5.045 12.717 4.124 1.00 77.44 109 ASP A O 1
ATOM 820 N N . ALA A 1 110 ? 2.882 13.066 4.661 1.00 69.62 110 ALA A N 1
ATOM 821 C CA . ALA A 1 110 ? 2.528 11.665 4.822 1.00 69.62 110 ALA A CA 1
ATOM 822 C C . ALA A 1 110 ? 2.489 10.897 3.490 1.00 69.62 110 ALA A C 1
ATOM 824 O O . ALA A 1 110 ? 2.430 9.668 3.519 1.00 69.62 110 ALA A O 1
ATOM 825 N N . ASP A 1 111 ? 2.548 11.594 2.352 1.00 74.81 111 ASP A N 1
ATOM 826 C CA . ASP A 1 111 ? 2.520 10.997 1.018 1.00 74.81 111 ASP A CA 1
ATOM 827 C C . ASP A 1 111 ? 3.934 10.741 0.456 1.00 74.81 111 ASP A C 1
ATOM 829 O O . ASP A 1 111 ? 4.086 10.150 -0.617 1.00 74.81 111 ASP A O 1
ATOM 833 N N . LEU A 1 112 ? 4.992 11.111 1.193 1.00 79.81 112 LEU A N 1
ATOM 834 C CA . LEU A 1 112 ? 6.381 10.806 0.841 1.00 79.81 112 LEU A CA 1
ATOM 835 C C . LEU A 1 112 ? 6.877 9.545 1.553 1.00 79.81 112 LEU A C 1
ATOM 837 O O . LEU A 1 112 ? 6.926 9.474 2.781 1.00 79.81 112 LEU A O 1
ATOM 841 N N . GLY A 1 113 ? 7.299 8.550 0.773 1.00 83.94 113 GLY A N 1
ATOM 842 C CA . GLY A 1 113 ? 7.728 7.263 1.307 1.00 83.94 113 GLY A CA 1
ATOM 843 C C . GLY A 1 113 ? 8.120 6.249 0.240 1.00 83.94 113 GLY A C 1
ATOM 844 O O . GLY A 1 113 ? 8.186 6.554 -0.951 1.00 83.94 113 GLY A O 1
ATOM 845 N N . ALA A 1 114 ? 8.368 5.021 0.686 1.00 87.38 114 ALA A N 1
ATOM 846 C CA . ALA A 1 114 ? 8.718 3.890 -0.160 1.00 87.38 114 ALA A CA 1
ATOM 847 C C . ALA A 1 114 ? 7.538 2.920 -0.292 1.00 87.38 114 ALA A C 1
ATOM 849 O O . ALA A 1 114 ? 6.926 2.520 0.701 1.00 87.38 114 ALA A O 1
ATOM 850 N N . MET A 1 115 ? 7.256 2.491 -1.523 1.00 90.88 115 MET A N 1
ATOM 851 C CA . MET A 1 115 ? 6.333 1.388 -1.789 1.00 90.88 115 MET A CA 1
ATOM 852 C C . MET A 1 115 ? 7.091 0.067 -1.862 1.00 90.88 115 MET A C 1
ATOM 854 O O . MET A 1 115 ? 8.060 -0.061 -2.616 1.00 90.88 115 MET A O 1
ATOM 858 N N . SER A 1 116 ? 6.618 -0.931 -1.124 1.00 92.69 116 SER A N 1
ATOM 859 C CA . SER A 1 116 ? 7.198 -2.268 -1.084 1.00 92.69 116 SER A CA 1
ATOM 860 C C . SER A 1 116 ? 6.163 -3.373 -1.288 1.00 92.69 116 SER A C 1
ATOM 862 O O . SER A 1 116 ? 4.963 -3.186 -1.097 1.00 92.69 116 SER A O 1
ATOM 864 N N . VAL A 1 117 ? 6.636 -4.548 -1.690 1.00 93.81 117 VAL A N 1
ATOM 865 C CA . VAL A 1 117 ? 5.846 -5.759 -1.924 1.00 93.81 117 VAL A CA 1
ATOM 866 C C . VAL A 1 117 ? 6.664 -6.972 -1.490 1.00 93.81 117 VAL A C 1
ATOM 868 O O . VAL A 1 117 ? 7.896 -6.955 -1.533 1.00 93.81 117 VAL A O 1
ATOM 871 N N . HIS A 1 118 ? 5.996 -8.030 -1.025 1.00 91.56 118 HIS A N 1
ATOM 872 C CA . HIS A 1 118 ? 6.660 -9.226 -0.478 1.00 91.56 118 HIS A CA 1
ATOM 873 C C . HIS A 1 118 ? 7.754 -8.903 0.566 1.00 91.56 118 HIS A C 1
ATOM 875 O O . HIS A 1 118 ? 8.752 -9.613 0.644 1.00 91.56 118 HIS A O 1
ATOM 881 N N . GLU A 1 119 ? 7.578 -7.815 1.334 1.00 84.62 119 GLU A N 1
ATOM 882 C CA . GLU A 1 119 ? 8.408 -7.356 2.474 1.00 84.62 119 GLU A CA 1
ATOM 883 C C . GLU A 1 119 ? 9.843 -6.921 2.143 1.00 84.62 119 GLU A C 1
ATOM 885 O O . GLU A 1 119 ? 10.441 -6.136 2.871 1.00 84.62 119 GLU A O 1
ATOM 890 N N . ALA A 1 120 ? 10.403 -7.404 1.040 1.00 90.12 120 ALA A N 1
ATOM 891 C CA . ALA A 1 120 ? 11.815 -7.277 0.714 1.00 90.12 120 ALA A CA 1
ATOM 892 C C . ALA A 1 120 ? 12.083 -6.546 -0.609 1.00 90.12 120 ALA A C 1
ATOM 894 O O . ALA A 1 120 ? 13.259 -6.284 -0.901 1.00 90.12 120 ALA A O 1
ATOM 895 N N . TRP A 1 121 ? 11.040 -6.243 -1.387 1.00 94.81 121 TRP A N 1
ATOM 896 C CA . TRP A 1 121 ? 11.130 -5.646 -2.719 1.00 94.81 121 TRP A CA 1
ATOM 897 C C . TRP A 1 121 ? 10.478 -4.275 -2.749 1.00 94.81 121 TRP A C 1
ATOM 899 O O . TRP A 1 121 ? 9.351 -4.124 -2.297 1.00 94.81 121 TRP A O 1
ATOM 909 N N . CYS A 1 122 ? 11.183 -3.294 -3.297 1.00 94.25 122 CYS A N 1
ATOM 910 C CA . CYS A 1 122 ? 10.772 -1.900 -3.328 1.00 94.25 122 CYS A CA 1
ATOM 911 C C . CYS A 1 122 ? 10.600 -1.430 -4.774 1.00 94.25 122 CYS A C 1
ATOM 913 O O . CYS A 1 122 ? 11.374 -1.831 -5.650 1.00 94.25 122 CYS A O 1
ATOM 915 N N . LEU A 1 123 ? 9.603 -0.576 -5.014 1.00 94.00 123 LEU A N 1
ATOM 916 C CA . LEU A 1 123 ? 9.481 0.163 -6.269 1.00 94.00 123 LEU A CA 1
ATOM 917 C C . LEU A 1 123 ? 10.630 1.160 -6.372 1.00 94.00 123 LEU A C 1
ATOM 919 O O . LEU A 1 123 ? 10.822 1.978 -5.475 1.00 94.00 123 LEU A O 1
ATOM 923 N N . LYS A 1 124 ? 11.376 1.104 -7.474 1.00 91.50 124 LYS A N 1
ATOM 924 C CA . LYS A 1 124 ? 12.480 2.020 -7.749 1.00 91.50 124 LYS A CA 1
ATOM 925 C C . LYS A 1 124 ? 12.486 2.481 -9.200 1.00 91.50 124 LYS A C 1
ATOM 927 O O . LYS A 1 124 ? 12.150 1.688 -10.086 1.00 91.50 124 LYS A O 1
ATOM 932 N N . PRO A 1 125 ? 12.936 3.718 -9.469 1.00 91.56 125 PRO A N 1
ATOM 933 C CA . PRO A 1 125 ? 13.319 4.117 -10.813 1.00 91.56 125 PRO A CA 1
ATOM 934 C C . PRO A 1 125 ? 14.384 3.167 -11.368 1.00 91.56 125 PRO A C 1
ATOM 936 O O . PRO A 1 125 ? 15.320 2.779 -10.668 1.00 91.56 125 PRO A O 1
ATOM 939 N N . ALA A 1 126 ? 14.252 2.786 -12.635 1.00 91.50 126 ALA A N 1
ATOM 940 C CA . ALA A 1 126 ? 15.237 1.956 -13.319 1.00 91.50 126 ALA A CA 1
ATOM 941 C C . ALA A 1 126 ? 16.533 2.717 -13.644 1.00 91.50 126 ALA A C 1
ATOM 943 O O . ALA A 1 126 ? 17.582 2.097 -13.804 1.00 91.50 126 ALA A O 1
ATOM 944 N N . ALA A 1 127 ? 16.456 4.047 -13.721 1.00 91.75 127 ALA A N 1
ATOM 945 C CA . ALA A 1 127 ? 17.580 4.958 -13.884 1.00 91.75 127 ALA A CA 1
ATOM 946 C C . ALA A 1 127 ? 17.237 6.340 -13.290 1.00 91.75 127 ALA A C 1
ATOM 948 O O . ALA A 1 127 ? 16.119 6.580 -12.833 1.00 91.75 127 ALA A O 1
ATOM 949 N N . ASN A 1 128 ? 18.214 7.248 -13.282 1.00 91.19 128 ASN A N 1
ATOM 950 C CA . ASN A 1 128 ? 18.106 8.605 -12.730 1.00 91.19 128 ASN A CA 1
ATOM 951 C C . ASN A 1 128 ? 17.760 9.675 -13.785 1.00 91.19 128 ASN A C 1
ATOM 953 O O . ASN A 1 128 ? 17.946 10.867 -13.545 1.00 91.19 128 ASN A O 1
ATOM 957 N N . THR A 1 129 ? 17.279 9.264 -14.957 1.00 96.00 129 THR A N 1
ATOM 958 C CA . THR A 1 129 ? 16.880 10.163 -16.044 1.00 96.00 129 THR A CA 1
ATOM 959 C C . THR A 1 129 ? 15.362 10.289 -16.126 1.00 96.00 129 THR A C 1
ATOM 961 O O . THR A 1 129 ? 14.619 9.354 -15.814 1.00 96.00 129 THR A O 1
ATOM 964 N N . ALA A 1 130 ? 14.881 11.452 -16.570 1.00 95.88 130 ALA A N 1
ATOM 965 C CA . ALA A 1 130 ? 13.456 11.667 -16.800 1.00 95.88 130 ALA A CA 1
ATOM 966 C C . ALA A 1 130 ? 12.900 10.636 -17.799 1.00 95.88 130 ALA A C 1
ATOM 968 O O . ALA A 1 130 ? 13.517 10.361 -18.828 1.00 95.88 130 ALA A O 1
ATOM 969 N N . GLY A 1 131 ? 11.736 10.064 -17.482 1.00 93.81 131 GLY A N 1
ATOM 970 C CA . GLY A 1 131 ? 11.112 8.997 -18.273 1.00 93.81 131 GLY A CA 1
ATOM 971 C C . GLY A 1 131 ? 11.572 7.579 -17.920 1.00 93.81 131 GLY A C 1
ATOM 972 O O . GLY A 1 131 ? 11.096 6.626 -18.531 1.00 93.81 131 GLY A O 1
ATOM 973 N N . SER A 1 132 ? 12.459 7.417 -16.932 1.00 93.50 132 SER A N 1
ATOM 974 C CA . SER A 1 132 ? 12.838 6.093 -16.431 1.00 93.50 132 SER A CA 1
ATOM 975 C C . SER A 1 132 ? 11.619 5.311 -15.947 1.00 93.50 132 SER A C 1
ATOM 977 O O . SER A 1 132 ? 10.808 5.816 -15.170 1.00 93.50 132 SER A O 1
ATOM 979 N N . ALA A 1 133 ? 11.515 4.056 -16.384 1.00 92.12 133 ALA A N 1
ATOM 980 C CA . ALA A 1 133 ? 10.485 3.144 -15.907 1.00 92.12 133 ALA A CA 1
ATOM 981 C C . ALA A 1 133 ? 10.646 2.864 -14.405 1.00 92.12 133 ALA A C 1
ATOM 983 O O . ALA A 1 133 ? 11.748 2.948 -13.858 1.00 92.12 133 ALA A O 1
ATOM 984 N N . ILE A 1 134 ? 9.552 2.474 -13.755 1.00 91.62 134 ILE A N 1
ATOM 985 C CA . ILE A 1 134 ? 9.574 1.948 -12.391 1.00 91.62 134 ILE A CA 1
ATOM 986 C C . ILE A 1 134 ? 9.624 0.423 -12.455 1.00 91.62 134 IL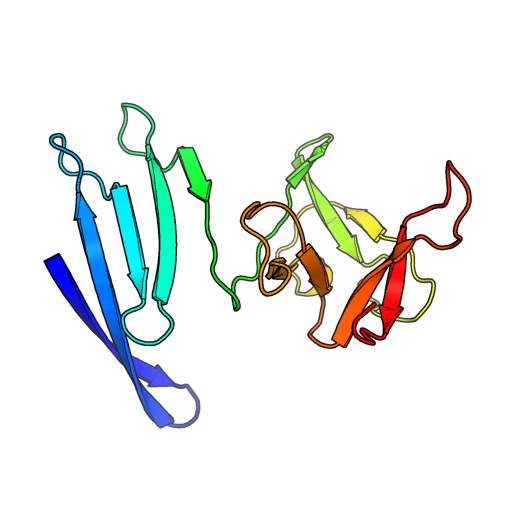E A C 1
ATOM 988 O O . ILE A 1 134 ? 8.885 -0.212 -13.208 1.00 91.62 134 ILE A O 1
ATOM 992 N N . GLN A 1 135 ? 10.502 -0.161 -11.653 1.00 93.94 135 GLN A N 1
ATOM 993 C CA . GLN A 1 135 ? 10.706 -1.602 -11.542 1.00 93.94 135 GLN A CA 1
ATOM 994 C C . GLN A 1 135 ? 10.843 -1.990 -10.073 1.00 93.94 135 GLN A C 1
ATOM 996 O O . GLN A 1 135 ? 11.043 -1.126 -9.216 1.00 93.94 135 GLN A O 1
ATOM 1001 N N . VAL A 1 136 ? 10.785 -3.285 -9.770 1.00 95.44 136 VAL A N 1
ATOM 1002 C CA . VAL A 1 136 ? 11.143 -3.746 -8.426 1.00 95.44 136 VAL A CA 1
ATOM 1003 C C . VAL A 1 136 ? 12.629 -4.033 -8.295 1.00 95.44 136 VAL A C 1
ATOM 1005 O O . VAL A 1 136 ? 13.276 -4.585 -9.186 1.00 95.44 136 VAL A O 1
ATOM 1008 N N . GLN A 1 137 ? 13.172 -3.652 -7.148 1.00 94.88 137 GLN A N 1
ATOM 1009 C CA . GLN A 1 137 ? 14.543 -3.909 -6.728 1.00 94.88 137 GLN A CA 1
ATOM 1010 C C . GLN A 1 137 ? 14.555 -4.327 -5.262 1.00 94.88 137 GLN A C 1
ATOM 1012 O O . GLN A 1 137 ? 13.560 -4.165 -4.552 1.00 94.88 137 GLN A O 1
ATOM 1017 N N . LYS A 1 138 ? 15.676 -4.874 -4.787 1.00 93.44 138 LYS A N 1
ATOM 1018 C CA . LYS A 1 138 ? 15.815 -5.156 -3.358 1.00 93.44 138 LYS A CA 1
ATOM 1019 C C . LYS A 1 138 ? 15.692 -3.842 -2.579 1.00 93.44 138 LYS A C 1
ATOM 1021 O O . LYS A 1 138 ? 16.296 -2.840 -2.954 1.00 93.44 138 LYS A O 1
ATOM 1026 N N . CYS A 1 139 ? 14.903 -3.847 -1.508 1.00 91.06 139 CYS A N 1
ATOM 1027 C CA . CYS A 1 139 ? 14.891 -2.728 -0.572 1.00 91.06 139 CYS A CA 1
ATOM 1028 C C . CYS A 1 139 ? 16.271 -2.607 0.090 1.00 91.06 139 CYS A C 1
ATOM 1030 O O . CYS A 1 139 ? 16.751 -3.582 0.672 1.00 91.06 139 CYS A O 1
ATOM 1032 N N . ASP A 1 140 ? 16.885 -1.432 -0.010 1.00 84.56 140 ASP A N 1
ATOM 1033 C CA . ASP A 1 140 ? 18.216 -1.101 0.526 1.00 84.56 140 ASP A CA 1
ATOM 1034 C C . ASP A 1 140 ? 18.230 0.247 1.286 1.00 84.56 140 ASP A C 1
ATOM 1036 O O . ASP A 1 140 ? 19.291 0.704 1.699 1.00 84.56 140 ASP A O 1
ATOM 1040 N N . GLY A 1 141 ? 17.059 0.868 1.487 1.00 70.56 141 GLY A N 1
ATOM 1041 C CA . GLY A 1 141 ? 16.917 2.142 2.197 1.00 70.56 141 GLY A CA 1
ATOM 1042 C C . GLY A 1 141 ? 17.154 3.403 1.357 1.00 70.56 141 GLY A C 1
ATOM 1043 O O . GLY A 1 141 ? 17.239 4.476 1.946 1.00 70.56 141 GLY A O 1
ATOM 1044 N N . SER A 1 142 ? 17.269 3.286 0.026 1.00 60.03 142 SER A N 1
ATOM 1045 C CA . SER A 1 142 ? 17.333 4.432 -0.900 1.00 60.03 142 SER A CA 1
ATOM 1046 C C . SER A 1 142 ? 15.986 5.100 -1.146 1.00 60.03 142 SER A C 1
ATOM 1048 O O . SER A 1 142 ? 15.033 4.323 -1.401 1.00 60.03 142 SER A O 1
#